Protein AF-A0A7H8S9J2-F1 (afdb_monomer_lite)

Secondary structure (DSSP, 8-state):
--HHHHHHHHHHHHHTT-TTEEEEEEEEEEEE-TTS-EEEEEEEEEEETT----TTSPPPTTPEEEEEETTT--EEEEEEGGG---S-GGGS--TT-HHHHHHHHHHHH-PPBTTTEEEEEEETTEEEEEE----------------------

Structure (mmCIF, N/CA/C/O backbone):
data_AF-A0A7H8S9J2-F1
#
_entry.id   AF-A0A7H8S9J2-F1
#
loop_
_atom_site.group_PDB
_atom_site.id
_atom_site.type_symbol
_atom_site.label_atom_id
_atom_site.label_alt_id
_atom_site.label_comp_id
_atom_site.label_asym_id
_atom_site.label_entity_id
_atom_site.label_seq_id
_atom_site.pdbx_PDB_ins_code
_atom_site.Cartn_x
_atom_site.Cartn_y
_atom_site.Cartn_z
_atom_site.occupancy
_atom_site.B_iso_or_equiv
_atom_site.auth_seq_id
_atom_site.auth_comp_id
_atom_site.auth_asym_id
_atom_site.auth_atom_id
_atom_site.pdbx_PDB_model_num
ATOM 1 N N . MET A 1 1 ? 1.644 -1.295 21.476 1.00 65.88 1 MET A N 1
ATOM 2 C CA . MET A 1 1 ? 2.155 -1.742 20.160 1.00 65.88 1 MET A CA 1
ATOM 3 C C . MET A 1 1 ? 3.666 -1.547 20.153 1.00 65.88 1 MET A C 1
ATOM 5 O O . MET A 1 1 ? 4.104 -0.574 20.749 1.00 65.88 1 MET A O 1
ATOM 9 N N . ASN A 1 2 ? 4.445 -2.465 19.574 1.00 89.00 2 ASN A N 1
ATOM 10 C CA . ASN A 1 2 ? 5.913 -2.360 19.518 1.00 89.00 2 ASN A CA 1
ATOM 11 C C . ASN A 1 2 ? 6.336 -1.087 18.747 1.00 89.00 2 ASN A C 1
ATOM 13 O O . ASN A 1 2 ? 5.685 -0.738 17.763 1.00 89.00 2 ASN A O 1
ATOM 17 N N . GLU A 1 3 ? 7.401 -0.408 19.181 1.00 91.38 3 GLU A N 1
ATOM 18 C CA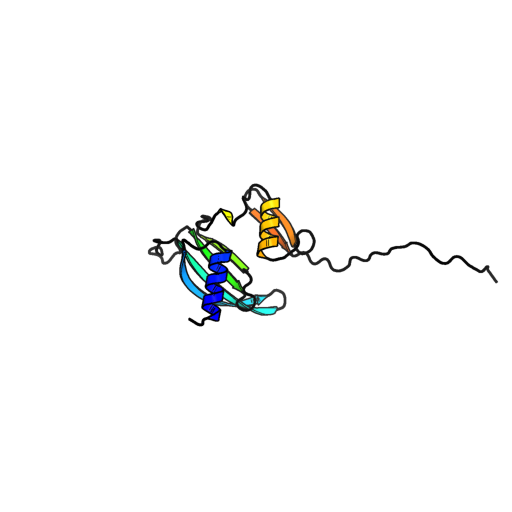 . GLU A 1 3 ? 7.951 0.803 18.548 1.00 91.38 3 GLU A CA 1
ATOM 19 C C . GLU A 1 3 ? 8.276 0.603 17.064 1.00 91.38 3 GLU A C 1
ATOM 21 O O . GLU A 1 3 ? 7.999 1.480 16.251 1.00 91.38 3 GLU A O 1
ATOM 26 N N . GLN A 1 4 ? 8.790 -0.571 16.686 1.00 89.25 4 GLN A N 1
ATOM 27 C CA . GLN A 1 4 ? 9.084 -0.891 15.284 1.00 89.25 4 GLN A CA 1
ATOM 28 C C . GLN A 1 4 ? 7.814 -0.930 14.428 1.00 89.25 4 GLN A C 1
ATOM 30 O O . GLN A 1 4 ? 7.786 -0.386 13.326 1.00 89.25 4 GLN A O 1
ATOM 35 N N . LEU A 1 5 ? 6.745 -1.526 14.961 1.00 90.62 5 LEU A N 1
ATOM 36 C CA . LEU A 1 5 ? 5.450 -1.593 14.290 1.00 90.62 5 LEU A CA 1
ATOM 37 C C . LEU A 1 5 ? 4.790 -0.208 14.229 1.00 90.62 5 LEU A C 1
ATOM 39 O O . LEU A 1 5 ? 4.237 0.152 13.198 1.00 90.62 5 LEU A O 1
ATOM 43 N N . GLN A 1 6 ? 4.903 0.603 15.288 1.00 92.88 6 GLN A N 1
ATOM 44 C CA . GLN A 1 6 ? 4.453 2.003 15.261 1.00 92.88 6 GLN A CA 1
ATOM 45 C C . GLN A 1 6 ? 5.184 2.811 14.191 1.00 92.88 6 GLN A C 1
ATOM 47 O O . GLN A 1 6 ? 4.552 3.534 13.426 1.00 92.88 6 GLN A O 1
ATOM 52 N N . LYS A 1 7 ? 6.510 2.667 14.110 1.00 93.81 7 LYS A N 1
ATOM 53 C CA . LYS A 1 7 ? 7.309 3.344 13.092 1.00 93.81 7 LYS A CA 1
ATOM 54 C C . LYS A 1 7 ? 6.859 2.943 11.688 1.00 93.81 7 LYS A C 1
ATOM 56 O O . LYS A 1 7 ? 6.604 3.821 10.880 1.00 93.81 7 LYS A O 1
ATOM 61 N N . MET A 1 8 ? 6.697 1.647 11.430 1.00 93.81 8 MET A N 1
ATOM 62 C CA . MET A 1 8 ? 6.222 1.136 10.142 1.00 93.81 8 MET A CA 1
ATOM 63 C C . MET A 1 8 ? 4.840 1.689 9.768 1.00 93.81 8 MET A C 1
ATOM 65 O O . MET A 1 8 ? 4.641 2.126 8.639 1.00 93.81 8 MET A O 1
ATOM 69 N N . ILE A 1 9 ? 3.901 1.722 10.718 1.00 95.06 9 ILE A N 1
ATOM 70 C CA . ILE A 1 9 ? 2.563 2.290 10.507 1.00 95.06 9 ILE A CA 1
ATOM 71 C C . ILE A 1 9 ? 2.643 3.777 10.158 1.00 95.06 9 ILE A C 1
ATOM 73 O O . ILE A 1 9 ? 1.986 4.219 9.217 1.00 95.06 9 ILE A O 1
ATOM 77 N N . ASN A 1 10 ? 3.469 4.540 10.874 1.00 95.25 10 ASN A N 1
ATOM 78 C CA . ASN A 1 10 ? 3.670 5.957 10.587 1.00 95.25 10 ASN A CA 1
ATOM 79 C C . ASN A 1 10 ? 4.337 6.165 9.222 1.00 95.25 10 ASN A C 1
ATOM 81 O O . ASN A 1 10 ? 3.855 6.978 8.444 1.00 95.25 10 ASN A O 1
ATOM 85 N N . ASP A 1 11 ? 5.376 5.395 8.892 1.00 94.62 11 ASP A N 1
ATOM 86 C CA . ASP A 1 11 ? 6.060 5.478 7.598 1.00 94.62 11 ASP A CA 1
ATOM 87 C C . ASP A 1 11 ? 5.074 5.226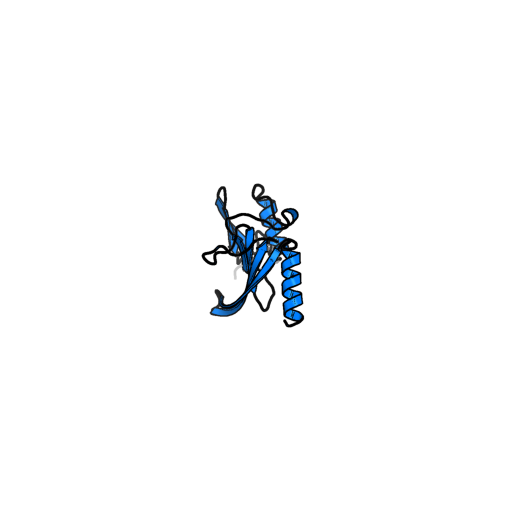 6.437 1.00 94.62 11 ASP A C 1
ATOM 89 O O . ASP A 1 11 ? 5.087 5.954 5.446 1.00 94.62 11 ASP A O 1
ATOM 93 N N . ILE A 1 12 ? 4.179 4.236 6.564 1.00 94.69 12 ILE A N 1
ATOM 94 C CA . ILE A 1 12 ? 3.135 3.954 5.565 1.00 94.69 12 ILE A CA 1
ATOM 95 C C . ILE A 1 12 ? 2.095 5.069 5.497 1.00 94.69 12 ILE A C 1
ATOM 97 O O . ILE A 1 12 ? 1.695 5.461 4.401 1.00 94.69 12 ILE A O 1
ATOM 101 N N . ARG A 1 13 ? 1.665 5.595 6.648 1.00 95.75 13 ARG A N 1
ATOM 102 C CA . ARG A 1 13 ? 0.706 6.701 6.706 1.00 95.75 13 ARG A CA 1
ATOM 103 C C . ARG A 1 13 ? 1.227 7.926 5.960 1.00 95.75 13 ARG A C 1
ATOM 105 O O . ARG A 1 13 ? 0.490 8.494 5.160 1.00 95.75 13 ARG A O 1
ATOM 112 N N . GLU A 1 14 ? 2.481 8.295 6.210 1.00 94.88 14 GLU A N 1
ATOM 113 C CA . GLU A 1 14 ? 3.155 9.412 5.544 1.00 94.88 14 GLU A CA 1
ATOM 114 C C . GLU A 1 14 ? 3.332 9.125 4.048 1.00 94.88 14 GLU A C 1
ATOM 116 O O . GLU A 1 14 ? 2.923 9.927 3.214 1.00 94.88 14 GLU A O 1
ATOM 121 N N . LYS A 1 15 ? 3.853 7.940 3.692 1.00 93.56 15 LYS A N 1
ATOM 122 C CA . LYS A 1 15 ? 4.090 7.539 2.294 1.00 93.56 15 LYS A CA 1
ATOM 123 C C . LYS A 1 15 ? 2.821 7.577 1.436 1.00 93.56 15 LYS A C 1
ATOM 125 O O . LYS A 1 15 ? 2.903 7.865 0.248 1.00 93.56 15 LYS A O 1
ATOM 130 N N . LEU A 1 16 ? 1.667 7.259 2.020 1.00 94.38 16 LEU A N 1
ATOM 131 C CA . LEU A 1 16 ? 0.386 7.178 1.312 1.00 94.38 16 LEU A CA 1
ATOM 132 C C . LEU A 1 16 ? -0.510 8.413 1.500 1.00 94.38 16 LEU A C 1
ATOM 134 O O . LEU A 1 16 ? -1.629 8.426 0.979 1.00 94.38 16 LEU A O 1
ATOM 138 N N . GLY A 1 17 ? -0.058 9.432 2.239 1.00 95.31 17 GLY A N 1
ATOM 139 C CA . GLY A 1 17 ? -0.825 10.658 2.485 1.00 95.31 17 GLY A CA 1
ATOM 140 C C . GLY A 1 17 ? -2.094 10.446 3.312 1.00 95.31 17 GLY A C 1
ATOM 141 O O . GLY A 1 17 ? -3.096 11.129 3.100 1.00 95.31 17 GLY A O 1
ATOM 142 N N . LEU A 1 18 ? -2.081 9.497 4.250 1.00 95.81 18 LEU A N 1
ATOM 143 C CA . LEU A 1 18 ? -3.236 9.096 5.068 1.00 95.81 18 LEU A CA 1
ATOM 144 C C . LEU A 1 18 ? -3.373 9.943 6.349 1.00 95.81 18 LEU A C 1
ATOM 146 O O . LEU A 1 18 ? -3.738 9.460 7.424 1.00 95.81 18 LEU A O 1
ATOM 150 N N . HIS A 1 19 ? -3.042 11.235 6.281 1.00 94.06 19 HIS A N 1
ATOM 151 C CA . HIS A 1 19 ? -3.096 12.125 7.448 1.00 94.06 19 HIS A CA 1
ATOM 152 C C . HIS A 1 19 ? -4.529 12.371 7.931 1.00 94.06 19 HIS A C 1
ATOM 154 O O . HIS A 1 19 ? -4.749 12.529 9.131 1.00 94.06 19 HIS A O 1
ATOM 160 N N . GLN A 1 20 ? -5.494 12.355 7.008 1.00 94.44 20 GLN A N 1
ATOM 161 C CA . GLN A 1 20 ? -6.924 12.514 7.287 1.00 94.44 20 GLN A CA 1
ATOM 162 C C . GLN A 1 20 ? -7.644 11.174 7.493 1.00 94.44 20 GLN A C 1
ATOM 164 O O . GLN A 1 20 ? -8.862 11.090 7.323 1.00 94.44 20 GLN A O 1
ATOM 169 N N . HIS A 1 21 ? -6.892 10.138 7.870 1.00 95.50 21 HIS A N 1
ATOM 170 C CA . HIS A 1 21 ? -7.421 8.822 8.180 1.00 95.50 21 HIS A CA 1
ATOM 171 C C . HIS A 1 21 ? -6.950 8.329 9.543 1.00 95.50 21 HIS A C 1
ATOM 173 O O . HIS A 1 21 ? -5.843 8.627 10.001 1.00 95.50 21 HIS A O 1
ATOM 179 N N . GLU A 1 22 ? -7.778 7.481 10.141 1.00 94.94 22 GLU A N 1
ATOM 180 C CA . GLU A 1 22 ? -7.482 6.732 11.353 1.00 94.94 22 GLU A CA 1
ATOM 181 C C . GLU A 1 22 ? -7.433 5.238 11.037 1.00 94.94 22 GLU A C 1
ATOM 183 O O . GLU A 1 22 ? -8.353 4.687 10.428 1.00 94.94 22 GLU A O 1
ATOM 188 N N . MET A 1 23 ? -6.378 4.551 11.481 1.00 94.69 23 MET A N 1
ATOM 189 C CA . MET A 1 23 ? -6.323 3.093 11.395 1.00 94.69 23 MET A CA 1
ATOM 190 C C . MET A 1 23 ? -7.328 2.495 12.384 1.00 94.69 23 MET A C 1
ATOM 192 O O . MET A 1 23 ? -7.148 2.605 13.598 1.00 94.69 23 MET A O 1
ATOM 196 N N . LYS A 1 24 ? -8.384 1.857 11.873 1.00 94.38 24 LYS A N 1
ATOM 197 C CA . LYS A 1 24 ? -9.440 1.256 12.705 1.00 94.38 24 LYS A CA 1
ATOM 198 C C . LYS A 1 24 ? -9.242 -0.238 12.902 1.00 94.38 24 LYS A C 1
ATOM 200 O O . LYS A 1 24 ? -9.547 -0.757 13.975 1.00 94.38 24 LYS A O 1
ATOM 205 N N . ARG A 1 25 ? -8.748 -0.932 11.876 1.00 93.12 25 ARG A N 1
ATOM 206 C CA . ARG A 1 25 ? -8.549 -2.383 11.895 1.00 93.12 25 ARG A CA 1
ATOM 207 C C . ARG A 1 25 ? -7.204 -2.740 11.293 1.00 93.12 25 ARG A C 1
ATOM 209 O O . ARG A 1 25 ? -6.696 -2.037 10.422 1.00 93.12 25 ARG A O 1
ATOM 216 N N . TYR A 1 26 ? -6.640 -3.833 11.779 1.00 95.00 26 TYR A N 1
ATOM 217 C CA . TYR A 1 26 ? -5.448 -4.429 11.212 1.00 95.00 26 TYR A CA 1
ATOM 218 C C . TYR A 1 26 ? -5.479 -5.938 11.420 1.00 95.00 26 TYR A C 1
ATOM 220 O O . TYR A 1 26 ? -6.075 -6.415 12.387 1.00 95.00 26 TYR A O 1
ATOM 228 N N . ASP A 1 27 ? -4.827 -6.671 10.528 1.00 95.44 27 ASP A N 1
ATOM 229 C CA . ASP A 1 27 ? -4.704 -8.121 10.624 1.00 95.44 27 ASP A CA 1
ATOM 230 C C . ASP A 1 27 ? -3.362 -8.598 10.058 1.00 95.44 27 ASP A C 1
ATOM 232 O O . ASP A 1 27 ? -2.721 -7.911 9.258 1.00 95.44 27 ASP A O 1
ATOM 236 N N . PHE A 1 28 ? -2.938 -9.784 10.484 1.00 95.88 28 PHE A N 1
ATOM 237 C CA . PHE A 1 28 ? -1.749 -10.458 9.984 1.00 95.88 28 PHE A CA 1
ATOM 238 C C . PHE A 1 28 ? -2.139 -11.787 9.362 1.00 95.88 28 PHE A C 1
ATOM 240 O O . PHE A 1 28 ? -2.702 -12.660 10.021 1.00 95.88 28 PHE A O 1
ATOM 247 N N . TYR A 1 29 ? -1.749 -11.989 8.112 1.00 95.88 29 TYR A N 1
ATOM 248 C CA . TYR A 1 29 ? -1.927 -13.271 7.449 1.00 95.88 29 TYR A CA 1
ATOM 249 C C . TYR A 1 29 ? -0.665 -13.674 6.701 1.00 95.88 29 TYR A C 1
ATOM 251 O O . TYR A 1 29 ? 0.285 -12.907 6.561 1.00 95.88 29 TYR A O 1
ATOM 259 N N . ARG A 1 30 ? -0.626 -14.932 6.271 1.00 94.69 30 ARG A N 1
ATOM 260 C CA . ARG A 1 30 ? 0.471 -15.465 5.466 1.00 94.69 30 ARG A CA 1
ATOM 261 C C . ARG A 1 30 ? -0.047 -15.875 4.104 1.00 94.69 30 ARG A C 1
ATOM 263 O O . ARG A 1 30 ? -1.139 -16.431 4.001 1.00 94.69 30 ARG A O 1
ATOM 270 N N . GLU A 1 31 ? 0.783 -15.692 3.099 1.00 92.75 31 GLU A N 1
ATOM 271 C CA . GLU A 1 31 ? 0.544 -16.185 1.751 1.00 92.75 31 GLU A CA 1
ATOM 272 C C . GLU A 1 31 ? 1.817 -16.814 1.189 1.00 92.75 31 GLU A C 1
ATOM 274 O O . GLU A 1 31 ? 2.910 -16.633 1.730 1.00 92.75 31 GLU A O 1
ATOM 279 N N . LYS A 1 32 ? 1.666 -17.604 0.127 1.00 90.19 32 LYS A N 1
ATOM 280 C CA . LYS A 1 32 ? 2.804 -18.107 -0.634 1.00 90.19 32 LYS A CA 1
ATOM 281 C C . LYS A 1 32 ? 3.027 -17.218 -1.846 1.00 90.19 32 LYS A C 1
ATOM 283 O O . LYS A 1 32 ? 2.081 -16.954 -2.585 1.00 90.19 32 LYS A O 1
ATOM 288 N N . ASN A 1 33 ? 4.262 -16.777 -2.049 1.00 82.44 33 ASN A N 1
ATOM 289 C CA . ASN A 1 33 ? 4.628 -16.029 -3.245 1.00 82.44 33 ASN A CA 1
ATOM 290 C C . ASN A 1 33 ? 4.763 -16.969 -4.466 1.00 82.44 33 ASN A C 1
ATOM 292 O O . ASN A 1 33 ? 4.630 -18.190 -4.363 1.00 82.44 33 ASN A O 1
ATOM 296 N N . HIS A 1 34 ? 5.067 -16.407 -5.640 1.00 79.31 34 HIS A N 1
ATOM 297 C CA . HIS A 1 34 ? 5.264 -17.184 -6.874 1.00 79.31 34 HIS A CA 1
ATOM 298 C C . HIS A 1 34 ? 6.469 -18.147 -6.836 1.00 79.31 34 HIS A C 1
ATOM 300 O O . HIS A 1 34 ? 6.587 -18.998 -7.714 1.00 79.31 34 HIS A O 1
ATOM 306 N N . LEU A 1 35 ? 7.343 -18.026 -5.832 1.00 83.69 35 LEU A N 1
ATOM 307 C CA . LEU A 1 35 ? 8.494 -18.897 -5.578 1.00 83.69 35 LEU A CA 1
ATOM 308 C C . LEU A 1 35 ? 8.205 -19.955 -4.493 1.00 83.69 35 LEU A C 1
ATOM 310 O O . LEU A 1 35 ? 9.121 -20.645 -4.056 1.00 83.69 35 LEU A O 1
ATOM 314 N N . ASP A 1 36 ? 6.944 -20.097 -4.064 1.00 87.62 36 ASP A N 1
ATOM 315 C CA . ASP A 1 36 ? 6.493 -20.996 -2.988 1.00 87.62 36 ASP A CA 1
ATOM 316 C C . ASP A 1 36 ? 7.044 -20.648 -1.585 1.00 87.62 36 ASP A C 1
ATOM 318 O O . ASP A 1 36 ? 6.893 -21.416 -0.627 1.00 87.62 36 ASP A O 1
ATOM 322 N N . GLU A 1 37 ? 7.629 -19.459 -1.427 1.00 89.38 37 GLU A N 1
ATOM 323 C CA . GLU A 1 37 ? 8.118 -18.942 -0.150 1.00 89.38 37 GLU A CA 1
ATOM 324 C C . GLU A 1 37 ? 6.973 -18.310 0.648 1.00 89.38 37 GLU A C 1
ATOM 326 O O . GLU A 1 37 ? 6.042 -17.723 0.093 1.00 89.38 37 GLU A O 1
ATOM 331 N N . THR A 1 38 ? 7.039 -18.418 1.976 1.00 92.94 38 THR A N 1
ATOM 332 C CA . THR A 1 38 ? 6.032 -17.816 2.861 1.00 92.94 38 THR A CA 1
ATOM 333 C C . THR A 1 38 ? 6.310 -16.330 3.044 1.00 92.94 38 THR A C 1
ATOM 335 O O . THR A 1 38 ? 7.376 -15.952 3.525 1.00 92.94 38 THR A O 1
ATOM 338 N N . THR A 1 39 ? 5.329 -15.495 2.721 1.00 93.00 39 THR A N 1
ATOM 339 C CA . THR A 1 39 ? 5.337 -14.056 2.989 1.00 93.00 39 THR A CA 1
ATOM 340 C C . THR A 1 39 ? 4.320 -13.739 4.081 1.00 93.00 39 THR A C 1
ATOM 342 O O . THR A 1 39 ? 3.204 -14.259 4.070 1.00 93.00 39 THR A O 1
ATOM 345 N N . TYR A 1 40 ? 4.712 -12.897 5.036 1.00 95.19 40 TYR A N 1
ATOM 346 C CA . TYR A 1 40 ? 3.826 -12.390 6.079 1.00 95.19 40 TYR A CA 1
ATOM 347 C C . TYR A 1 40 ? 3.303 -11.023 5.664 1.00 95.19 40 TYR A C 1
ATOM 349 O O . TYR A 1 40 ? 4.087 -10.122 5.364 1.00 95.19 40 TYR A O 1
ATOM 357 N N . ILE A 1 41 ? 1.986 -10.882 5.655 1.00 96.44 41 ILE A N 1
ATOM 358 C CA . ILE A 1 41 ? 1.296 -9.678 5.225 1.00 96.44 41 ILE A CA 1
ATOM 359 C C . ILE A 1 41 ? 0.680 -9.002 6.436 1.00 96.44 41 ILE A C 1
ATOM 361 O O . ILE A 1 41 ? -0.000 -9.642 7.240 1.00 96.44 41 ILE A O 1
ATOM 365 N N . PHE A 1 42 ? 0.930 -7.703 6.546 1.00 96.50 42 PHE A N 1
ATOM 366 C CA . PHE A 1 42 ? 0.264 -6.832 7.494 1.00 96.50 42 PHE A CA 1
ATOM 367 C C . PHE A 1 42 ? -0.768 -5.990 6.744 1.00 96.50 42 PHE A C 1
ATOM 369 O O . PHE A 1 42 ? -0.408 -5.124 5.945 1.00 96.50 42 PHE A O 1
ATOM 376 N N . SER A 1 43 ? -2.041 -6.292 6.985 1.00 97.25 43 SER A N 1
ATOM 377 C CA . SER A 1 43 ? -3.192 -5.606 6.399 1.00 97.25 43 SER A CA 1
ATOM 378 C C . SER A 1 43 ? -3.690 -4.537 7.355 1.00 97.25 43 SER A C 1
ATOM 380 O O . SER A 1 43 ? -3.868 -4.800 8.545 1.00 97.25 43 SER A O 1
ATOM 382 N N . MET A 1 44 ? -3.945 -3.340 6.840 1.00 96.81 44 MET A N 1
ATOM 383 C CA . MET A 1 44 ? -4.437 -2.198 7.602 1.00 96.81 44 MET A CA 1
ATOM 384 C C . MET A 1 44 ? -5.635 -1.564 6.901 1.00 96.81 44 MET A C 1
ATOM 386 O O . MET A 1 44 ? -5.601 -1.308 5.698 1.00 96.81 44 MET A O 1
ATOM 390 N N . GLU A 1 45 ? -6.666 -1.237 7.675 1.00 96.94 45 GLU A N 1
ATOM 391 C CA . GLU A 1 45 ? -7.827 -0.484 7.208 1.00 96.94 45 GLU A CA 1
ATOM 392 C C . GLU A 1 45 ? -7.839 0.912 7.838 1.00 96.94 45 GLU A C 1
ATOM 394 O O . GLU A 1 45 ? -7.993 1.077 9.055 1.00 96.94 45 GLU A O 1
ATOM 399 N N . TRP A 1 46 ? -7.703 1.922 6.984 1.00 97.25 46 TRP A N 1
ATOM 400 C CA . TRP A 1 46 ? -7.623 3.332 7.344 1.00 97.25 46 TRP A CA 1
ATOM 401 C C . TRP A 1 46 ? -8.907 4.041 6.949 1.00 97.25 46 TRP A C 1
ATOM 403 O O . TRP A 1 46 ? -9.197 4.195 5.764 1.00 97.25 46 TRP A O 1
ATOM 413 N N . PHE A 1 47 ? -9.695 4.457 7.931 1.00 96.19 47 PHE A N 1
ATOM 414 C CA . PHE A 1 47 ? -10.992 5.084 7.705 1.00 96.19 47 PHE A CA 1
ATOM 415 C C . PHE A 1 47 ? -10.809 6.599 7.639 1.00 96.19 47 PHE A C 1
ATOM 417 O O . PHE A 1 47 ? -10.042 7.128 8.445 1.00 96.19 47 PHE A O 1
ATOM 424 N N . PRO A 1 48 ? -11.502 7.316 6.738 1.00 95.06 48 PRO A N 1
ATOM 425 C CA . PRO A 1 48 ? -11.525 8.773 6.769 1.00 95.06 48 PRO A CA 1
ATOM 426 C C . PRO A 1 48 ? -11.943 9.306 8.146 1.00 95.06 48 PRO A C 1
ATOM 428 O O . PRO A 1 48 ? -12.822 8.739 8.803 1.00 95.06 48 PRO A O 1
ATOM 431 N N . ASN A 1 49 ? -11.347 10.409 8.586 1.00 93.75 49 ASN A N 1
ATOM 432 C CA . ASN A 1 49 ? -11.675 11.018 9.873 1.00 93.75 49 ASN A CA 1
ATOM 433 C C . ASN A 1 49 ? -13.182 11.307 9.987 1.00 93.75 49 ASN A C 1
ATOM 435 O O . ASN A 1 49 ? -13.788 11.888 9.087 1.00 93.75 49 ASN A O 1
ATOM 439 N N . GLY A 1 50 ? -13.787 10.906 11.107 1.00 89.75 50 GLY A N 1
ATOM 440 C CA . GLY A 1 50 ? -15.220 11.095 11.361 1.00 89.75 50 GLY A CA 1
ATOM 441 C C . GLY A 1 50 ? -16.149 10.130 10.616 1.00 89.75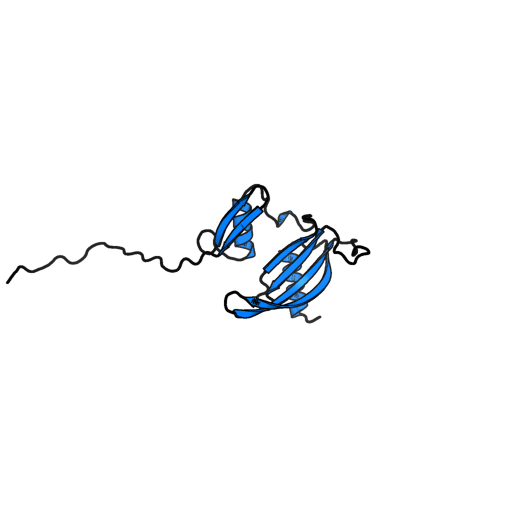 50 GLY A C 1
ATOM 442 O O . GLY A 1 50 ? -17.364 10.295 10.693 1.00 89.75 50 GLY A O 1
ATOM 443 N N . SER A 1 51 ? -15.607 9.133 9.911 1.00 90.69 51 SER A N 1
ATOM 444 C CA . SER A 1 51 ? -16.396 8.040 9.343 1.00 90.69 51 SER A CA 1
ATOM 445 C C . SER A 1 51 ? -16.363 6.803 10.239 1.00 90.69 51 SER A C 1
ATOM 447 O O . SER A 1 51 ? -15.363 6.502 10.893 1.00 90.69 51 SER A O 1
ATOM 449 N N . GLU A 1 52 ? -17.478 6.083 10.255 1.00 89.69 52 GLU A N 1
ATOM 450 C CA . GLU A 1 52 ? -17.660 4.848 11.012 1.00 89.69 52 GLU A CA 1
ATOM 451 C C . GLU A 1 52 ? -17.974 3.697 10.055 1.00 89.69 52 GLU A C 1
ATOM 453 O O . GLU A 1 52 ? -18.327 3.906 8.889 1.00 89.69 52 GLU A O 1
ATOM 458 N N . ALA A 1 53 ? -17.826 2.466 10.546 1.00 87.69 53 ALA A N 1
ATOM 459 C CA . ALA A 1 53 ? -18.282 1.301 9.800 1.00 87.69 53 ALA A CA 1
ATOM 460 C C . ALA A 1 53 ? -19.791 1.404 9.541 1.00 87.69 53 ALA A C 1
ATOM 462 O O . ALA A 1 53 ? -20.542 1.928 10.364 1.00 87.69 53 ALA A O 1
ATOM 463 N N . SER A 1 54 ? -20.228 0.894 8.393 1.00 85.38 54 SER A N 1
ATOM 464 C CA . SER A 1 54 ? -21.658 0.765 8.102 1.00 85.38 54 SER A CA 1
ATOM 465 C C . SER A 1 54 ? -22.308 -0.232 9.073 1.00 85.38 54 SER A C 1
ATOM 467 O O . SER A 1 54 ? -21.615 -1.073 9.648 1.00 85.38 54 SER A O 1
ATOM 469 N N . ASP A 1 55 ? -23.632 -0.173 9.239 1.00 84.44 55 ASP A N 1
ATOM 470 C CA . ASP A 1 55 ? -24.374 -1.056 10.161 1.00 84.44 55 ASP A CA 1
ATOM 471 C C . ASP A 1 55 ? -24.165 -2.557 9.872 1.00 84.44 55 ASP A C 1
ATOM 473 O O . ASP A 1 55 ? -24.260 -3.393 10.769 1.00 84.44 55 ASP A O 1
ATOM 477 N N . ASP A 1 56 ? -23.850 -2.907 8.621 1.00 88.69 56 ASP A N 1
ATOM 478 C CA . ASP A 1 56 ? -23.522 -4.265 8.167 1.00 88.69 56 ASP A CA 1
ATOM 479 C C . ASP A 1 56 ? -22.050 -4.664 8.413 1.00 88.69 56 ASP A C 1
ATOM 481 O O . ASP A 1 56 ? -21.626 -5.757 8.038 1.00 88.69 56 ASP A O 1
ATOM 485 N N . GLY A 1 57 ? -21.261 -3.784 9.033 1.00 87.88 57 GLY A N 1
ATOM 486 C CA . GLY A 1 57 ? -19.833 -3.952 9.288 1.00 87.88 57 GLY A CA 1
ATOM 487 C C . GLY A 1 57 ? -18.921 -3.547 8.127 1.00 87.88 57 GLY A C 1
ATOM 488 O O . GLY A 1 57 ? -17.695 -3.574 8.299 1.00 87.88 57 GLY A O 1
ATOM 489 N N . SER A 1 58 ? -19.484 -3.147 6.980 1.00 89.56 58 SER A N 1
ATOM 490 C CA . SER A 1 58 ? -18.732 -2.756 5.788 1.00 89.56 58 SER A CA 1
ATOM 491 C C . SER A 1 58 ? -17.898 -1.495 6.009 1.00 89.56 58 SER A C 1
ATOM 493 O O . SER A 1 58 ? -18.284 -0.568 6.729 1.00 89.56 58 SER A O 1
ATOM 495 N N . ASN A 1 59 ? -16.760 -1.442 5.319 1.00 92.19 59 ASN A N 1
ATOM 496 C CA . ASN A 1 59 ? -15.884 -0.276 5.328 1.00 92.19 59 ASN A CA 1
ATOM 497 C C . ASN A 1 59 ? -16.573 0.906 4.620 1.00 92.19 59 ASN A C 1
ATOM 499 O O . ASN A 1 59 ? -17.151 0.712 3.542 1.00 92.19 59 ASN A O 1
ATOM 503 N N . PRO A 1 60 ? -16.519 2.124 5.190 1.00 93.62 60 PRO A N 1
ATOM 504 C CA . PRO A 1 60 ? -17.082 3.304 4.551 1.00 93.62 60 PRO A CA 1
ATOM 505 C C . PRO A 1 60 ? -16.352 3.640 3.240 1.00 93.62 60 PRO A C 1
ATOM 507 O O . PRO A 1 60 ? -15.234 3.193 2.969 1.00 93.62 60 PRO A O 1
ATOM 510 N N . ALA A 1 61 ? -16.998 4.442 2.392 1.00 93.69 61 ALA A N 1
ATOM 511 C CA . ALA A 1 61 ? -16.353 4.970 1.192 1.00 93.69 61 ALA A CA 1
ATOM 512 C C . ALA A 1 61 ? -15.147 5.840 1.578 1.00 93.69 61 ALA A C 1
ATOM 514 O O . ALA A 1 61 ? -15.215 6.599 2.543 1.00 93.69 61 ALA A O 1
ATOM 515 N N . GLY A 1 62 ? -14.053 5.732 0.826 1.00 92.06 62 GLY A N 1
ATOM 516 C CA . GLY A 1 62 ? -12.816 6.450 1.144 1.00 92.06 62 GLY A CA 1
ATOM 517 C C . GLY A 1 62 ? -11.864 5.716 2.088 1.00 92.06 62 GLY A C 1
ATOM 518 O O . GLY A 1 62 ? -10.735 6.177 2.270 1.00 92.06 62 GLY A O 1
ATOM 519 N N . THR A 1 63 ? -12.267 4.567 2.651 1.00 95.88 63 THR A N 1
ATOM 520 C CA . THR A 1 63 ? -11.351 3.708 3.413 1.00 95.88 63 THR A CA 1
ATOM 521 C C . THR A 1 63 ? -10.214 3.228 2.523 1.00 95.88 63 THR A C 1
ATOM 523 O O . THR A 1 63 ? -10.462 2.635 1.471 1.00 95.88 63 THR A O 1
ATOM 526 N N . ALA A 1 64 ? -8.977 3.449 2.965 1.00 96.69 64 ALA A N 1
ATOM 527 C CA . ALA A 1 64 ? -7.794 2.873 2.347 1.00 96.69 64 ALA A CA 1
ATOM 528 C C . ALA A 1 64 ? -7.487 1.523 3.005 1.00 96.69 64 ALA A C 1
ATOM 530 O O . ALA A 1 64 ? -7.234 1.449 4.208 1.00 96.69 64 ALA A O 1
ATOM 531 N N . VAL A 1 65 ? -7.521 0.456 2.214 1.00 96.69 65 VAL A N 1
ATOM 532 C CA . VAL A 1 65 ? -7.060 -0.876 2.615 1.00 96.69 65 VAL A CA 1
ATOM 533 C C . VAL A 1 65 ? -5.656 -1.058 2.061 1.00 96.69 65 VAL A C 1
ATOM 535 O O . VAL A 1 65 ? -5.456 -0.973 0.845 1.00 96.69 65 VAL A O 1
ATOM 538 N N . VAL A 1 66 ? -4.696 -1.262 2.958 1.00 96.94 66 VAL A N 1
ATOM 539 C CA . VAL A 1 66 ? -3.270 -1.323 2.640 1.00 96.94 66 VAL A CA 1
ATOM 540 C C . VAL A 1 66 ? -2.702 -2.641 3.130 1.00 96.94 66 VAL A C 1
ATOM 542 O O . VAL A 1 66 ? -2.677 -2.881 4.335 1.00 96.94 66 VAL A O 1
ATOM 545 N N . ASP A 1 67 ? -2.182 -3.439 2.203 1.00 96.94 67 ASP A N 1
ATOM 546 C CA . ASP A 1 67 ? -1.427 -4.644 2.531 1.00 96.94 67 ASP A CA 1
ATOM 547 C C . ASP A 1 67 ? 0.051 -4.361 2.300 1.00 96.94 67 ASP A C 1
ATOM 549 O O . ASP A 1 67 ? 0.447 -3.904 1.219 1.00 96.94 67 ASP A O 1
ATOM 553 N N . ILE A 1 68 ? 0.875 -4.648 3.303 1.00 95.00 68 ILE A N 1
ATOM 554 C CA . ILE A 1 68 ? 2.328 -4.559 3.185 1.00 95.00 68 ILE A CA 1
ATOM 555 C C . ILE A 1 68 ? 2.990 -5.891 3.498 1.00 95.00 68 ILE A C 1
ATOM 557 O O . ILE A 1 68 ? 2.529 -6.660 4.341 1.00 95.00 68 ILE A O 1
ATOM 561 N N . ASP A 1 69 ? 4.119 -6.133 2.844 1.00 93.44 69 ASP A N 1
ATOM 562 C CA . ASP A 1 69 ? 5.061 -7.149 3.286 1.00 93.44 69 ASP A CA 1
ATOM 563 C C . ASP A 1 69 ? 5.610 -6.746 4.658 1.00 93.44 69 ASP A C 1
ATOM 565 O O . ASP A 1 69 ? 6.239 -5.696 4.804 1.00 93.44 69 ASP A O 1
ATOM 569 N N . PHE A 1 70 ? 5.355 -7.561 5.679 1.00 92.88 70 PHE A N 1
ATOM 570 C CA . PHE A 1 70 ? 5.724 -7.232 7.052 1.00 92.88 70 PHE A CA 1
ATOM 571 C C . PHE A 1 70 ? 7.245 -7.158 7.258 1.00 92.88 70 PHE A C 1
ATOM 573 O O . PHE A 1 70 ? 7.711 -6.455 8.152 1.00 92.88 70 PHE A O 1
ATOM 580 N N . HIS A 1 71 ? 8.036 -7.869 6.451 1.00 90.38 71 HIS A N 1
ATOM 581 C CA . HIS A 1 71 ? 9.488 -7.879 6.594 1.00 90.38 71 HIS A CA 1
ATOM 582 C C . HIS A 1 71 ? 10.145 -6.718 5.854 1.00 90.38 71 HIS A C 1
ATOM 584 O O . HIS A 1 71 ? 11.031 -6.070 6.412 1.00 90.38 71 HIS A O 1
ATOM 590 N N . SER A 1 72 ? 9.734 -6.455 4.611 1.00 90.44 72 SER A N 1
ATOM 591 C CA . SER A 1 72 ? 10.346 -5.396 3.799 1.00 90.44 72 SER A CA 1
ATOM 592 C C . SER A 1 72 ? 9.675 -4.029 3.954 1.00 90.44 72 SER A C 1
ATOM 594 O O . SER A 1 72 ? 10.268 -3.018 3.583 1.00 90.44 72 SER A O 1
ATOM 596 N N . GLY A 1 73 ? 8.439 -3.979 4.459 1.00 90.75 73 GLY A N 1
ATOM 597 C CA . GLY A 1 73 ? 7.608 -2.773 4.469 1.00 90.75 73 GLY A CA 1
ATOM 598 C C . GLY A 1 73 ? 7.096 -2.367 3.081 1.00 90.75 73 GLY A C 1
ATOM 599 O O . GLY A 1 73 ? 6.562 -1.271 2.912 1.00 90.75 73 GLY A O 1
ATOM 600 N N . SER A 1 74 ? 7.278 -3.214 2.063 1.00 91.38 74 SER A N 1
ATOM 601 C CA . SER A 1 74 ? 6.857 -2.917 0.693 1.00 91.38 74 SER A CA 1
ATOM 602 C C . SER A 1 74 ? 5.339 -3.003 0.560 1.00 91.38 74 SER A C 1
ATOM 604 O O . SER A 1 74 ? 4.727 -3.976 0.999 1.00 91.38 74 SER A O 1
ATOM 606 N N . VAL A 1 75 ? 4.737 -2.010 -0.098 1.00 92.94 75 VAL A N 1
ATOM 607 C CA . VAL A 1 75 ? 3.299 -2.005 -0.394 1.00 92.94 75 VAL A CA 1
ATOM 608 C C . VAL A 1 75 ? 2.992 -3.098 -1.415 1.00 92.94 75 VAL A C 1
ATOM 610 O O . VAL A 1 75 ? 3.560 -3.115 -2.505 1.00 92.94 75 VAL A O 1
ATOM 613 N N . ARG A 1 76 ? 2.097 -4.014 -1.044 1.00 91.31 76 ARG A N 1
ATOM 614 C CA . ARG A 1 76 ? 1.596 -5.111 -1.885 1.00 91.31 76 ARG A CA 1
ATOM 615 C C . ARG A 1 76 ? 0.256 -4.756 -2.508 1.00 91.31 76 ARG A C 1
ATOM 617 O O . ARG A 1 76 ? -0.007 -5.105 -3.655 1.00 91.31 76 ARG A O 1
ATOM 624 N N . ARG A 1 77 ? -0.583 -4.055 -1.748 1.00 92.94 77 ARG A N 1
ATOM 625 C CA . ARG A 1 77 ? -1.927 -3.669 -2.165 1.00 92.94 77 ARG A CA 1
ATOM 626 C C . ARG A 1 77 ? -2.289 -2.320 -1.575 1.00 92.94 77 ARG A C 1
ATOM 628 O O . ARG A 1 77 ? -2.033 -2.067 -0.402 1.00 92.94 77 ARG A O 1
ATOM 635 N N . LEU A 1 78 ? -2.937 -1.496 -2.387 1.00 94.06 78 LEU A N 1
ATOM 636 C CA . LEU A 1 78 ? -3.585 -0.263 -1.965 1.00 94.06 78 LEU A CA 1
ATOM 637 C C . LEU A 1 78 ? -4.924 -0.158 -2.688 1.00 94.06 78 LEU A C 1
ATOM 639 O O . LEU A 1 78 ? -4.964 -0.124 -3.916 1.00 94.06 78 LEU A O 1
ATOM 643 N N . ILE A 1 79 ? -6.020 -0.129 -1.934 1.00 93.25 79 ILE A N 1
ATOM 644 C CA . ILE A 1 79 ? -7.367 0.039 -2.485 1.00 93.25 79 ILE A CA 1
ATOM 645 C C . ILE A 1 79 ? -8.104 1.108 -1.704 1.00 93.25 79 ILE A C 1
ATOM 647 O O . ILE A 1 79 ? -8.162 1.059 -0.479 1.00 93.25 79 ILE A O 1
ATOM 651 N N . PHE A 1 80 ? -8.759 2.005 -2.432 1.00 93.44 80 PHE A N 1
ATOM 652 C CA . PHE A 1 80 ? -9.741 2.918 -1.872 1.00 93.44 80 PHE A CA 1
ATOM 653 C C . PHE A 1 80 ? -11.154 2.372 -2.076 1.00 93.44 80 PHE A C 1
ATOM 655 O O . PHE A 1 80 ? -11.604 2.143 -3.205 1.00 93.44 80 PHE A O 1
ATOM 662 N N . VAL A 1 81 ? -11.868 2.146 -0.976 1.00 92.50 81 VAL A N 1
ATOM 663 C CA . VAL A 1 81 ? -13.223 1.589 -0.991 1.00 92.50 81 VAL A CA 1
ATOM 664 C C . VAL A 1 81 ? -14.159 2.506 -1.784 1.00 92.50 81 VAL A C 1
ATOM 666 O O . VAL A 1 81 ? -14.179 3.723 -1.596 1.00 92.50 81 VAL A O 1
ATOM 669 N N . ARG A 1 82 ? -14.936 1.897 -2.694 1.00 88.62 82 ARG A N 1
ATOM 670 C CA . ARG A 1 82 ? -15.815 2.568 -3.677 1.00 88.62 82 ARG A CA 1
ATOM 671 C C . ARG A 1 82 ? -15.090 3.460 -4.696 1.00 88.62 82 ARG A C 1
ATOM 673 O O . ARG A 1 82 ? -15.749 4.246 -5.367 1.00 88.62 82 ARG A O 1
ATOM 680 N N . GLY A 1 83 ? -13.771 3.318 -4.850 1.00 82.19 83 GLY A N 1
ATOM 681 C CA . GLY A 1 83 ? -12.987 4.095 -5.817 1.00 82.19 83 GLY A CA 1
ATOM 682 C C . GLY A 1 83 ? -12.834 5.571 -5.442 1.00 82.19 83 GLY A C 1
ATOM 683 O O . GLY A 1 83 ? -12.477 6.382 -6.291 1.00 82.19 83 GLY A O 1
ATOM 684 N N . VAL A 1 84 ? -13.121 5.930 -4.188 1.00 86.19 84 VAL A N 1
ATOM 685 C CA . VAL A 1 84 ? -13.001 7.301 -3.688 1.00 86.19 84 VAL A CA 1
ATOM 686 C C . VAL A 1 84 ? -11.646 7.447 -3.010 1.00 86.19 84 VAL A C 1
ATOM 688 O O . VAL A 1 84 ? -11.478 6.994 -1.885 1.00 86.19 84 VAL A O 1
ATOM 691 N N . ASN A 1 85 ? -10.673 8.069 -3.676 1.00 87.75 85 ASN A N 1
ATOM 692 C CA . ASN A 1 85 ? -9.421 8.428 -3.014 1.00 87.75 85 ASN A CA 1
ATOM 693 C C . ASN A 1 85 ? -9.659 9.641 -2.099 1.00 87.75 85 ASN A C 1
ATOM 695 O O . ASN A 1 85 ? -9.953 10.736 -2.575 1.00 87.75 85 ASN A O 1
ATOM 699 N N . SER A 1 86 ? -9.587 9.427 -0.785 1.00 86.62 86 SER A N 1
ATOM 700 C CA . SER A 1 86 ? -9.716 10.481 0.234 1.00 86.62 86 SER A CA 1
ATOM 701 C C . SER A 1 86 ? -8.375 10.872 0.863 1.00 86.62 86 SER A C 1
ATOM 703 O O . SER A 1 86 ? -8.367 11.627 1.833 1.00 86.62 86 SER A O 1
ATOM 705 N N . ALA A 1 87 ? -7.261 10.317 0.377 1.00 90.69 87 ALA A N 1
ATOM 706 C CA . ALA A 1 87 ? -5.914 10.652 0.828 1.00 90.69 87 ALA A CA 1
ATOM 707 C C . ALA A 1 87 ? -5.443 11.984 0.220 1.00 90.69 87 ALA A C 1
ATOM 709 O O . ALA A 1 87 ? -6.179 12.650 -0.514 1.00 90.69 87 ALA A O 1
ATOM 710 N N . ASP A 1 88 ? -4.210 12.385 0.527 1.00 90.06 88 ASP A N 1
ATOM 711 C CA . ASP A 1 88 ? -3.582 13.515 -0.155 1.00 90.06 88 ASP A CA 1
ATOM 712 C C . ASP A 1 88 ? -3.430 13.221 -1.656 1.00 90.06 88 ASP A C 1
ATOM 714 O O . ASP A 1 88 ? -2.529 12.502 -2.089 1.00 90.06 88 ASP A O 1
ATOM 718 N N . ASN A 1 89 ? -4.325 13.800 -2.458 1.00 81.62 89 ASN A N 1
ATOM 719 C CA . ASN A 1 89 ? -4.357 13.619 -3.906 1.00 81.62 89 ASN A CA 1
ATOM 720 C C . ASN A 1 89 ? -3.086 14.112 -4.613 1.00 81.62 89 ASN A C 1
ATOM 722 O O . ASN A 1 89 ? -2.863 13.715 -5.752 1.00 81.62 89 ASN A O 1
ATOM 726 N N . SER A 1 90 ? -2.257 14.953 -3.980 1.00 85.00 90 SER A N 1
ATOM 727 C CA . SER A 1 90 ? -0.995 15.408 -4.579 1.00 85.00 90 SER A CA 1
ATOM 728 C C . SER A 1 90 ? 0.051 14.295 -4.705 1.00 85.00 90 SER A C 1
ATOM 730 O O . SER A 1 90 ? 0.951 14.403 -5.534 1.00 85.00 90 SER A O 1
ATOM 732 N N . LEU A 1 91 ? -0.094 13.214 -3.932 1.00 87.44 91 LEU A N 1
ATOM 733 C CA . LEU A 1 91 ? 0.805 12.058 -3.953 1.00 87.44 91 LEU A CA 1
ATOM 734 C C . LEU A 1 91 ? 0.423 11.003 -4.993 1.00 87.44 91 LEU A C 1
ATOM 736 O O . LEU A 1 91 ? 1.120 9.999 -5.112 1.00 87.44 91 LEU A O 1
ATOM 740 N N . TYR A 1 92 ? -0.691 11.179 -5.705 1.00 88.38 92 TYR A N 1
ATOM 741 C CA . TYR A 1 92 ? -1.197 10.199 -6.659 1.00 88.38 92 TYR A CA 1
ATOM 742 C C . TYR A 1 92 ? -1.199 10.779 -8.074 1.00 88.38 92 TYR A C 1
ATOM 744 O O . TYR A 1 92 ? -1.524 11.951 -8.269 1.00 88.38 92 TYR A O 1
ATOM 752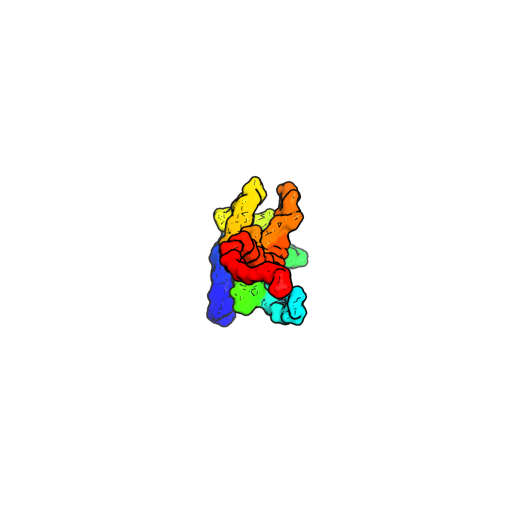 N N . PRO A 1 93 ? -0.871 9.966 -9.088 1.00 85.38 93 PRO A N 1
ATOM 753 C CA . PRO A 1 93 ? -0.790 10.436 -10.454 1.00 85.38 93 PRO A CA 1
ATOM 754 C C . PRO A 1 93 ? -2.192 10.679 -11.011 1.00 85.38 93 PRO A C 1
ATOM 756 O O . PRO A 1 93 ? -3.127 9.905 -10.784 1.00 85.38 93 PRO A O 1
ATOM 759 N N . THR A 1 94 ? -2.338 11.722 -11.825 1.00 74.81 94 THR A N 1
ATOM 760 C CA . THR A 1 94 ? -3.536 11.880 -12.651 1.00 74.81 94 THR A CA 1
ATOM 761 C C . THR A 1 94 ? -3.519 10.812 -13.742 1.00 74.81 94 THR A C 1
ATOM 763 O O . THR A 1 94 ? -2.699 10.872 -14.657 1.00 74.81 94 THR A O 1
ATOM 766 N N . SER A 1 95 ? -4.448 9.856 -13.678 1.00 69.31 95 SER A N 1
ATOM 767 C CA . SER A 1 95 ? -4.513 8.704 -14.594 1.00 69.31 95 SER A CA 1
ATOM 768 C C . SER A 1 95 ? -4.706 9.063 -16.073 1.00 69.31 95 SER A C 1
ATOM 770 O O . SER A 1 95 ? -4.534 8.207 -16.936 1.00 69.31 95 SER A O 1
ATOM 772 N N . SER A 1 96 ? -5.025 10.322 -16.395 1.00 70.88 96 SER A N 1
ATOM 773 C CA . SER A 1 96 ? -5.108 10.811 -17.775 1.00 70.88 96 SER A CA 1
ATOM 774 C C . SER A 1 96 ? -3.754 10.864 -18.493 1.00 70.88 96 SER A C 1
ATOM 776 O O . SER A 1 96 ? -3.733 10.985 -19.716 1.00 70.88 96 SER A O 1
ATOM 778 N N . VAL A 1 97 ? -2.637 10.816 -17.757 1.00 82.69 97 VAL A N 1
ATOM 779 C CA . VAL A 1 97 ? -1.273 10.827 -18.305 1.00 82.69 97 VAL A CA 1
ATOM 780 C C . VAL A 1 97 ? -0.552 9.572 -17.820 1.00 82.69 97 VAL A C 1
ATOM 782 O O . VAL A 1 97 ? -0.260 9.436 -16.634 1.00 82.69 97 VAL A O 1
ATOM 785 N N . LYS A 1 98 ? -0.288 8.632 -18.732 1.00 86.50 98 LYS A N 1
ATOM 786 C CA . LYS A 1 98 ? 0.276 7.310 -18.400 1.00 86.50 98 LYS A CA 1
ATOM 787 C C . LYS A 1 98 ? 1.686 7.424 -17.842 1.00 86.50 98 LYS A C 1
ATOM 789 O O . LYS A 1 98 ? 2.035 6.700 -16.917 1.00 86.50 98 LYS A O 1
ATOM 794 N N . GLU A 1 99 ? 2.461 8.359 -18.375 1.00 89.62 99 GLU A N 1
ATOM 795 C CA . GLU A 1 99 ? 3.819 8.666 -17.941 1.00 89.62 99 GLU A CA 1
ATOM 796 C C . GLU A 1 99 ? 3.853 9.018 -16.449 1.00 89.62 99 GLU A C 1
ATOM 798 O O . GLU A 1 99 ? 4.675 8.470 -15.725 1.00 89.62 99 GLU A O 1
ATOM 803 N N . ASN A 1 100 ? 2.882 9.795 -15.955 1.00 90.38 100 ASN A N 1
ATOM 804 C CA . ASN A 1 100 ? 2.787 10.127 -14.529 1.00 90.38 100 ASN A CA 1
ATOM 805 C C . ASN A 1 100 ? 2.540 8.879 -13.669 1.00 90.38 100 ASN A C 1
ATOM 807 O O . ASN A 1 100 ? 3.044 8.780 -12.555 1.00 90.38 100 ASN A O 1
ATOM 811 N N . VAL A 1 101 ? 1.745 7.923 -14.166 1.00 91.06 101 VAL A N 1
ATOM 812 C CA . VAL A 1 101 ? 1.490 6.663 -13.450 1.00 91.06 101 VAL A CA 1
ATOM 813 C C . VAL A 1 101 ? 2.749 5.803 -13.406 1.00 91.06 101 VAL A C 1
ATOM 815 O O . VAL A 1 101 ? 3.035 5.198 -12.377 1.00 91.06 101 VAL A O 1
ATOM 818 N N . ILE A 1 102 ? 3.509 5.766 -14.502 1.00 92.62 102 ILE A N 1
ATOM 819 C CA . ILE A 1 102 ? 4.788 5.057 -14.567 1.00 92.62 102 ILE A CA 1
ATOM 820 C C . ILE A 1 102 ? 5.773 5.660 -13.565 1.00 92.62 102 ILE A C 1
ATOM 822 O O . ILE A 1 102 ? 6.266 4.924 -12.716 1.00 92.62 102 ILE A O 1
ATOM 826 N N . GLU A 1 103 ? 6.004 6.975 -13.619 1.00 92.88 103 GLU A N 1
ATOM 827 C CA . GLU A 1 103 ? 6.907 7.687 -12.702 1.00 92.88 103 GLU A CA 1
ATOM 828 C C . GLU A 1 103 ? 6.517 7.441 -11.241 1.00 92.88 103 GLU A C 1
ATOM 830 O O . GLU A 1 103 ? 7.359 7.085 -10.418 1.00 92.88 103 GLU A O 1
ATOM 835 N N . TRP A 1 104 ? 5.220 7.511 -10.932 1.00 92.88 104 TRP A N 1
ATOM 836 C CA . TRP A 1 104 ? 4.714 7.219 -9.595 1.00 92.88 104 TRP A CA 1
ATOM 837 C C . TRP A 1 104 ? 5.005 5.781 -9.139 1.00 92.88 104 TRP A C 1
ATOM 839 O O . TRP A 1 104 ? 5.376 5.565 -7.985 1.00 92.88 104 TRP A O 1
ATOM 849 N N . ILE A 1 105 ? 4.875 4.782 -10.023 1.00 91.56 105 ILE A N 1
ATOM 850 C CA . ILE A 1 105 ? 5.254 3.395 -9.707 1.00 91.56 105 ILE A CA 1
ATOM 851 C C . ILE A 1 105 ? 6.762 3.305 -9.449 1.00 91.56 105 ILE A C 1
ATOM 853 O O . ILE A 1 105 ? 7.161 2.698 -8.455 1.00 91.56 105 ILE A O 1
ATOM 857 N N . GLU A 1 106 ? 7.593 3.920 -10.296 1.00 93.50 106 GLU A N 1
ATOM 858 C CA . GLU A 1 106 ? 9.052 3.921 -10.125 1.00 93.50 106 GLU A CA 1
ATOM 859 C C . GLU A 1 106 ? 9.463 4.542 -8.781 1.00 93.50 106 GLU A C 1
ATOM 861 O O . GLU A 1 106 ? 10.280 3.963 -8.064 1.00 93.50 106 GLU A O 1
ATOM 866 N N . GLU A 1 107 ? 8.854 5.662 -8.384 1.00 91.88 107 GLU A N 1
ATOM 867 C CA . GLU A 1 107 ? 9.084 6.302 -7.082 1.00 91.88 107 GLU A CA 1
ATOM 868 C C . GLU A 1 107 ? 8.609 5.429 -5.910 1.00 91.88 107 GLU A C 1
ATOM 870 O O . GLU A 1 107 ? 9.299 5.291 -4.894 1.00 91.88 107 GLU A O 1
ATOM 875 N N . MET A 1 108 ? 7.442 4.794 -6.045 1.00 88.94 108 MET A N 1
ATOM 876 C CA . MET A 1 108 ? 6.836 3.987 -4.985 1.00 88.94 108 MET A CA 1
ATOM 877 C C . MET A 1 108 ? 7.565 2.667 -4.731 1.00 88.94 108 MET A C 1
ATOM 879 O O . MET A 1 108 ? 7.646 2.232 -3.570 1.00 88.94 108 MET A O 1
ATOM 883 N N . THR A 1 109 ? 8.050 2.015 -5.791 1.00 89.44 109 THR A N 1
ATOM 884 C CA . THR A 1 109 ? 8.601 0.652 -5.739 1.00 89.44 109 THR A CA 1
ATOM 885 C C . THR A 1 109 ? 10.103 0.585 -6.002 1.00 89.44 109 THR A C 1
ATOM 887 O O . THR A 1 109 ? 10.711 -0.445 -5.712 1.00 89.44 109 THR A O 1
ATOM 890 N N . GLY A 1 110 ? 10.711 1.634 -6.560 1.00 90.38 110 GLY A N 1
ATOM 891 C CA . GLY A 1 110 ? 12.110 1.639 -6.996 1.00 90.38 110 GLY A CA 1
ATOM 892 C C . 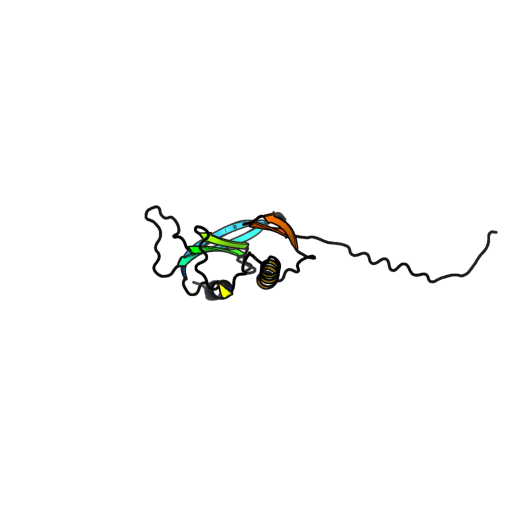GLY A 1 110 ? 12.387 0.761 -8.222 1.00 90.38 110 GLY A C 1
ATOM 893 O O . GLY A 1 110 ? 13.546 0.458 -8.506 1.00 90.38 110 GLY A O 1
ATOM 894 N N . LEU A 1 111 ? 11.343 0.305 -8.923 1.00 91.06 111 LEU A N 1
ATOM 895 C CA . LEU A 1 111 ? 11.490 -0.471 -10.155 1.00 91.06 111 LEU A CA 1
ATOM 896 C C . LEU A 1 111 ? 11.718 0.472 -11.333 1.00 91.06 111 LEU A C 1
ATOM 898 O O . LEU A 1 111 ? 11.240 1.596 -11.317 1.00 91.06 111 LEU A O 1
ATOM 902 N N . THR A 1 112 ? 12.409 0.003 -12.370 1.00 92.94 112 THR A N 1
ATOM 903 C CA . THR A 1 112 ? 12.600 0.766 -13.611 1.00 92.94 112 THR A CA 1
ATOM 904 C C . THR A 1 112 ? 11.691 0.258 -14.728 1.00 92.94 112 THR A C 1
ATOM 906 O O . THR A 1 112 ? 11.755 -0.921 -15.109 1.00 92.94 112 THR A O 1
ATOM 909 N N . PHE A 1 113 ? 10.894 1.155 -15.302 1.00 92.88 113 PHE A N 1
ATOM 910 C CA . PHE A 1 113 ? 10.031 0.883 -16.443 1.00 92.88 113 PHE A CA 1
ATOM 911 C C . PHE A 1 113 ? 10.852 0.506 -17.680 1.00 92.88 113 PHE A C 1
ATOM 913 O O . PHE A 1 113 ? 11.954 1.008 -17.915 1.00 92.88 113 PHE A O 1
ATOM 920 N N . GLY A 1 114 ? 10.352 -0.441 -18.474 1.00 88.69 114 GLY A N 1
ATOM 921 C CA . GLY A 1 114 ? 11.077 -0.944 -19.645 1.00 88.69 114 GLY A CA 1
ATOM 922 C C . GLY A 1 114 ? 12.256 -1.867 -19.310 1.00 88.69 114 GLY A C 1
ATOM 923 O O . GLY A 1 114 ? 12.959 -2.308 -20.219 1.00 88.69 114 GLY A O 1
ATOM 924 N N . ARG A 1 115 ? 12.499 -2.156 -18.023 1.00 88.81 115 ARG A N 1
ATOM 925 C CA . ARG A 1 115 ? 13.504 -3.130 -17.565 1.00 88.81 115 ARG A CA 1
ATOM 926 C C . ARG A 1 115 ? 12.930 -4.166 -16.614 1.00 88.81 115 ARG A C 1
ATOM 928 O O . ARG A 1 115 ? 13.174 -5.349 -16.802 1.00 88.81 115 ARG A O 1
ATOM 935 N N . GLN A 1 116 ? 12.226 -3.712 -15.581 1.00 90.81 116 GLN A N 1
ATOM 936 C CA . GLN A 1 116 ? 11.721 -4.558 -14.496 1.00 90.81 116 GLN A CA 1
ATOM 937 C C . GLN A 1 116 ? 10.194 -4.665 -14.494 1.00 90.81 116 GLN A C 1
ATOM 939 O O . GLN A 1 116 ? 9.649 -5.565 -13.860 1.00 90.81 116 GLN A O 1
ATOM 944 N N . PHE A 1 117 ? 9.503 -3.783 -15.217 1.00 92.12 117 PHE A N 1
ATOM 945 C CA . PHE A 1 117 ? 8.071 -3.888 -15.479 1.00 92.12 117 PHE A CA 1
ATOM 946 C C . PHE A 1 117 ? 7.696 -3.209 -16.803 1.00 92.12 117 PHE A C 1
ATOM 948 O O . PHE A 1 117 ? 8.412 -2.323 -17.286 1.00 92.12 117 PHE A O 1
ATOM 955 N N . LEU A 1 118 ? 6.589 -3.657 -17.394 1.00 92.44 118 LEU A N 1
ATOM 956 C CA . LEU A 1 118 ? 6.030 -3.198 -18.670 1.00 92.44 118 LEU A CA 1
ATOM 957 C C . LEU A 1 118 ? 4.513 -3.008 -18.539 1.00 92.44 118 LEU A C 1
ATOM 959 O O . LEU A 1 118 ? 3.904 -3.525 -17.605 1.00 92.44 118 LEU A O 1
ATOM 963 N N . ILE A 1 119 ? 3.901 -2.273 -19.471 1.00 91.56 119 ILE A N 1
ATOM 964 C CA . ILE A 1 119 ? 2.436 -2.207 -19.588 1.00 91.56 119 ILE A CA 1
ATOM 965 C C . ILE A 1 119 ? 1.946 -3.512 -20.237 1.00 91.56 119 ILE A C 1
ATOM 967 O O . ILE A 1 119 ? 2.360 -3.819 -21.352 1.00 91.56 119 ILE A O 1
ATOM 971 N N . ASP A 1 120 ? 1.052 -4.233 -19.556 1.00 91.69 120 ASP A N 1
ATOM 972 C CA . ASP A 1 120 ? 0.310 -5.391 -20.093 1.00 91.69 120 ASP A CA 1
ATOM 973 C C . ASP A 1 120 ? -0.965 -4.923 -20.808 1.00 91.69 120 ASP A C 1
ATOM 975 O O . ASP A 1 120 ? -1.247 -5.307 -21.944 1.00 91.69 120 ASP A O 1
ATOM 979 N N . ARG A 1 121 ? -1.744 -4.058 -20.143 1.00 89.12 121 ARG A N 1
ATOM 980 C CA . ARG A 1 121 ? -3.033 -3.562 -20.642 1.00 89.12 121 ARG A CA 1
ATOM 981 C C . ARG A 1 121 ? -3.270 -2.107 -20.305 1.00 89.12 121 ARG A C 1
ATOM 983 O O . ARG A 1 121 ? -2.844 -1.618 -19.265 1.00 89.12 121 ARG A O 1
ATOM 990 N N . ASP A 1 122 ? -4.008 -1.462 -21.194 1.00 89.75 122 ASP A N 1
ATOM 991 C CA . ASP A 1 122 ? -4.241 -0.028 -21.216 1.00 89.75 122 ASP A CA 1
ATOM 992 C C . ASP A 1 122 ? -5.669 0.236 -21.704 1.00 89.75 122 ASP A C 1
ATOM 994 O O . ASP A 1 122 ? -5.965 0.209 -22.901 1.00 89.75 122 ASP A O 1
ATOM 998 N N . GLU A 1 123 ? -6.570 0.393 -20.741 1.00 85.88 123 GLU A N 1
ATOM 999 C CA . GLU A 1 123 ? -7.998 0.609 -20.937 1.00 85.88 123 GLU A CA 1
ATOM 1000 C C . GLU A 1 123 ? -8.409 1.962 -20.333 1.00 85.88 123 GLU A C 1
ATOM 1002 O O . GLU A 1 123 ? -7.716 2.526 -19.490 1.00 85.88 123 GLU A O 1
ATOM 1007 N N . GLU A 1 124 ? -9.580 2.484 -20.715 1.00 79.25 124 GLU A N 1
ATOM 1008 C CA . GLU A 1 124 ? -10.040 3.837 -20.344 1.00 79.25 124 GLU A CA 1
ATOM 1009 C C . GLU A 1 124 ? -10.005 4.127 -18.827 1.00 79.25 124 GLU A C 1
ATOM 1011 O O . GLU A 1 124 ? -9.844 5.275 -18.415 1.00 79.25 124 GLU A O 1
ATOM 1016 N N . LYS A 1 125 ? -10.160 3.097 -17.985 1.00 80.69 125 LYS A N 1
ATOM 1017 C CA . LYS A 1 125 ? -10.198 3.220 -16.516 1.00 80.69 125 LYS A CA 1
ATOM 1018 C C . LYS A 1 125 ? -9.211 2.310 -15.791 1.00 80.69 125 LYS A C 1
ATOM 1020 O O . LYS A 1 125 ? -9.233 2.263 -14.563 1.00 80.69 125 LYS A O 1
ATOM 1025 N N . GLU A 1 126 ? -8.385 1.571 -16.522 1.00 85.56 126 GLU A N 1
ATOM 1026 C CA . GLU A 1 126 ? -7.505 0.564 -15.943 1.00 85.56 126 GLU A CA 1
ATOM 1027 C C . GLU A 1 126 ? -6.183 0.502 -16.706 1.00 85.56 126 GLU A C 1
ATOM 1029 O O . GLU A 1 126 ? -6.156 0.309 -17.918 1.00 85.56 126 GLU A O 1
ATOM 1034 N N . LEU A 1 127 ? -5.080 0.622 -15.970 1.00 89.25 127 LEU A N 1
ATOM 1035 C CA . LEU A 1 127 ? -3.735 0.399 -16.480 1.00 89.25 127 LEU A CA 1
ATOM 1036 C C . LEU A 1 127 ? -3.147 -0.790 -15.723 1.00 89.25 127 LEU A C 1
ATOM 1038 O O . LEU A 1 127 ? -3.041 -0.755 -14.495 1.00 89.25 127 LEU A O 1
ATOM 1042 N N . ARG A 1 128 ? -2.799 -1.856 -16.444 1.00 90.06 128 ARG A N 1
ATOM 1043 C CA . ARG A 1 128 ? -2.162 -3.045 -15.873 1.00 90.06 128 ARG A CA 1
ATOM 1044 C C . ARG A 1 128 ? -0.714 -3.109 -16.293 1.00 90.06 128 ARG A C 1
ATOM 1046 O O . ARG A 1 128 ? -0.379 -2.921 -17.461 1.00 90.06 128 ARG A O 1
ATOM 1053 N N . PHE A 1 129 ? 0.114 -3.468 -15.328 1.00 90.62 129 PHE A N 1
ATOM 1054 C CA . PHE A 1 129 ? 1.530 -3.696 -15.523 1.00 90.62 129 PHE A CA 1
ATOM 1055 C C . PHE A 1 129 ? 1.862 -5.147 -15.217 1.00 90.62 129 PHE A C 1
ATOM 1057 O O . PHE A 1 129 ? 1.255 -5.762 -14.338 1.00 90.62 129 PHE A O 1
ATOM 1064 N N . GLU A 1 130 ? 2.856 -5.669 -15.917 1.00 90.62 130 GLU A N 1
ATOM 1065 C CA . GLU A 1 130 ? 3.447 -6.968 -15.632 1.00 90.62 130 GLU A CA 1
ATOM 1066 C C . GLU A 1 130 ? 4.925 -6.818 -15.284 1.00 90.62 130 GLU A C 1
ATOM 1068 O O . GLU A 1 130 ? 5.608 -5.893 -15.734 1.00 90.62 130 GLU A O 1
ATOM 1073 N N . ALA A 1 131 ? 5.425 -7.735 -14.457 1.00 86.00 131 ALA A N 1
ATOM 1074 C CA . ALA A 1 131 ? 6.846 -7.809 -14.163 1.00 86.00 131 ALA A CA 1
ATOM 1075 C C . ALA A 1 131 ? 7.609 -8.254 -15.417 1.00 86.00 131 ALA A C 1
ATOM 1077 O O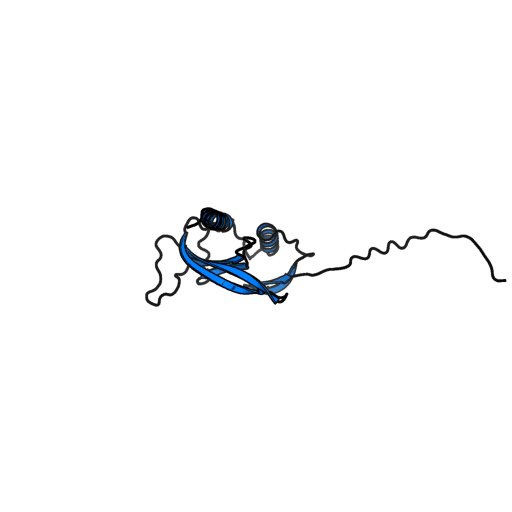 . ALA A 1 131 ? 7.246 -9.236 -16.061 1.00 86.00 131 ALA A O 1
ATOM 1078 N N . ALA A 1 132 ? 8.703 -7.564 -15.724 1.00 82.31 132 ALA A N 1
ATOM 1079 C CA . ALA A 1 132 ? 9.604 -7.929 -16.806 1.00 82.31 132 ALA A CA 1
ATOM 1080 C C . ALA A 1 132 ? 10.860 -8.585 -16.227 1.00 82.31 132 ALA A C 1
ATOM 1082 O O . ALA A 1 132 ? 11.530 -8.026 -15.358 1.00 82.31 132 ALA A O 1
ATOM 1083 N N . VAL A 1 133 ? 11.186 -9.780 -16.720 1.00 69.19 133 VAL A N 1
ATOM 1084 C CA . VAL A 1 133 ? 12.407 -10.509 -16.361 1.00 69.19 133 VAL A CA 1
ATOM 1085 C C . VAL A 1 133 ? 13.261 -10.632 -17.617 1.00 69.19 133 VAL A C 1
ATOM 1087 O O . VAL A 1 133 ? 13.190 -11.624 -18.335 1.00 69.19 133 VAL A O 1
ATOM 1090 N N . ASP A 1 134 ? 14.053 -9.599 -17.904 1.00 57.62 134 ASP A N 1
ATOM 1091 C CA . ASP A 1 134 ? 14.934 -9.577 -19.074 1.00 57.62 134 ASP A CA 1
ATOM 1092 C C . ASP A 1 134 ? 16.362 -9.968 -18.650 1.00 57.62 134 ASP A C 1
ATOM 1094 O O . ASP A 1 134 ? 17.217 -9.134 -18.336 1.00 57.62 134 ASP A O 1
ATOM 1098 N N . ILE A 1 135 ? 16.617 -11.277 -18.561 1.00 50.47 135 ILE A N 1
ATOM 1099 C CA . ILE A 1 135 ? 17.968 -11.817 -18.366 1.00 50.47 135 ILE A CA 1
ATOM 1100 C C . ILE A 1 135 ? 18.567 -12.044 -19.762 1.00 50.47 135 ILE A C 1
ATOM 1102 O O . ILE A 1 135 ? 17.987 -12.763 -20.568 1.00 50.47 135 ILE A O 1
ATOM 1106 N N . PHE A 1 136 ? 19.747 -11.454 -19.997 1.00 44.34 136 PHE A N 1
ATOM 1107 C CA . PHE A 1 136 ? 20.645 -11.536 -21.170 1.00 44.34 136 PHE A CA 1
ATOM 1108 C C . PHE A 1 136 ? 20.580 -10.408 -22.222 1.00 44.34 136 PHE A C 1
ATOM 1110 O O . PHE A 1 136 ? 20.151 -10.590 -23.358 1.00 44.34 136 PHE A O 1
ATOM 1117 N N . ARG A 1 137 ? 21.266 -9.289 -21.932 1.00 36.91 137 ARG A N 1
ATOM 1118 C CA . ARG A 1 137 ? 21.947 -8.507 -22.984 1.00 36.91 137 ARG A CA 1
ATOM 1119 C C . ARG A 1 137 ? 23.307 -9.134 -23.306 1.00 36.91 137 ARG A C 1
ATOM 1121 O O . ARG A 1 137 ? 24.321 -8.733 -22.737 1.00 36.91 137 ARG A O 1
ATOM 1128 N N . TYR A 1 138 ? 23.371 -10.059 -24.264 1.00 42.00 138 TYR A N 1
ATOM 1129 C CA . TYR A 1 138 ? 24.643 -10.321 -24.944 1.00 42.00 138 TYR A CA 1
ATOM 1130 C C . TYR A 1 138 ? 24.928 -9.171 -25.908 1.00 42.00 138 TYR A C 1
ATOM 1132 O O . TYR A 1 138 ? 24.331 -9.066 -26.977 1.00 42.00 138 TYR A O 1
ATOM 1140 N N . ARG A 1 139 ? 25.882 -8.308 -25.555 1.00 34.59 139 ARG A N 1
ATOM 1141 C CA . ARG A 1 139 ? 26.529 -7.445 -26.542 1.00 34.59 139 ARG A CA 1
ATOM 1142 C C . ARG A 1 139 ? 27.660 -8.247 -27.189 1.00 34.59 139 ARG A C 1
ATOM 1144 O O . ARG A 1 139 ? 28.803 -8.161 -26.753 1.00 34.59 139 ARG A O 1
ATOM 1151 N N . LEU A 1 140 ? 27.356 -9.016 -28.236 1.00 37.69 140 LEU A N 1
ATOM 1152 C CA . LEU A 1 140 ? 28.392 -9.441 -29.179 1.00 37.69 140 LEU A CA 1
ATOM 1153 C C . LEU A 1 140 ? 28.866 -8.192 -29.933 1.00 37.69 140 LEU A C 1
ATOM 1155 O O . LEU A 1 140 ? 28.304 -7.816 -30.958 1.00 37.69 140 LEU A O 1
ATOM 1159 N N . VAL A 1 141 ? 29.898 -7.520 -29.416 1.00 40.28 141 VAL A N 1
ATOM 1160 C CA . VAL A 1 141 ? 30.686 -6.587 -30.231 1.00 40.28 141 VAL A CA 1
ATOM 1161 C C . VAL A 1 141 ? 31.585 -7.434 -31.125 1.00 40.28 141 VAL A C 1
ATOM 1163 O O . VAL A 1 141 ? 32.753 -7.668 -30.833 1.00 40.28 141 VAL A O 1
ATOM 1166 N N . GLY A 1 142 ? 31.022 -7.936 -32.220 1.00 41.34 142 GLY A N 1
ATOM 1167 C CA . GLY A 1 142 ? 31.809 -8.476 -33.317 1.00 41.34 142 GLY A CA 1
ATOM 1168 C C . GLY A 1 142 ? 32.498 -7.335 -34.061 1.00 41.34 142 GLY A C 1
ATOM 1169 O O . GLY A 1 142 ? 31.933 -6.777 -34.996 1.00 41.34 142 GLY A O 1
ATOM 1170 N N . ARG A 1 143 ? 33.727 -6.987 -33.665 1.00 34.56 143 ARG A N 1
ATOM 1171 C CA . ARG A 1 143 ? 34.691 -6.302 -34.541 1.00 34.56 143 ARG A CA 1
ATOM 1172 C C . ARG A 1 143 ? 36.084 -6.907 -34.363 1.00 34.56 143 ARG A C 1
ATOM 1174 O O . ARG A 1 143 ? 36.832 -6.533 -33.474 1.00 34.56 143 ARG A O 1
ATOM 1181 N N . SER A 1 144 ? 36.359 -7.863 -35.250 1.00 37.00 144 SER A N 1
ATOM 1182 C CA . SER A 1 144 ? 37.636 -8.151 -35.913 1.00 37.00 144 SER A CA 1
ATOM 1183 C C . SER A 1 144 ? 38.919 -7.689 -35.212 1.00 37.00 144 SER A C 1
ATOM 1185 O O . SER A 1 144 ? 39.317 -6.533 -35.335 1.00 37.00 144 SER A O 1
ATOM 1187 N N . MET A 1 145 ? 39.670 -8.648 -34.677 1.00 32.16 145 MET A N 1
ATOM 1188 C CA . MET A 1 145 ? 41.128 -8.639 -34.765 1.00 32.16 145 MET A CA 1
ATOM 1189 C C . MET A 1 145 ? 41.611 -10.087 -34.755 1.00 32.16 145 MET A C 1
ATOM 1191 O O . MET A 1 145 ? 41.499 -10.758 -33.742 1.00 32.16 145 MET A O 1
ATOM 1195 N N . PHE A 1 146 ? 42.030 -10.588 -35.914 1.00 28.97 146 PHE A N 1
ATOM 1196 C CA . PHE A 1 146 ? 43.351 -11.180 -36.146 1.00 28.97 146 PHE A CA 1
ATOM 1197 C C . PHE A 1 146 ? 43.356 -11.773 -37.554 1.00 28.97 146 PHE A C 1
ATOM 1199 O O . PHE A 1 146 ? 42.880 -12.872 -37.816 1.00 28.97 146 PHE A O 1
ATOM 1206 N N . ASN A 1 147 ? 43.879 -10.971 -38.475 1.00 32.03 147 ASN A N 1
ATOM 1207 C CA . ASN A 1 147 ? 44.340 -11.426 -39.769 1.00 32.03 147 ASN A CA 1
ATOM 1208 C C . ASN A 1 147 ? 45.819 -11.792 -39.577 1.00 32.03 147 ASN A C 1
ATOM 1210 O O . ASN A 1 147 ? 46.605 -10.884 -39.319 1.00 32.03 147 ASN A O 1
ATOM 1214 N N . SER A 1 148 ? 46.186 -13.076 -39.632 1.00 30.50 148 SER A N 1
ATOM 1215 C CA . SER A 1 148 ? 47.419 -13.527 -40.298 1.00 30.50 148 SER A CA 1
ATOM 1216 C C . SER A 1 148 ? 47.539 -15.057 -40.326 1.00 30.50 148 SER A C 1
ATOM 1218 O O . SER A 1 148 ? 47.591 -15.679 -39.270 1.00 30.50 148 SER A O 1
ATOM 1220 N N . MET A 1 149 ? 47.704 -15.580 -41.551 1.00 26.55 149 MET A N 1
ATOM 1221 C CA . MET A 1 149 ? 48.381 -16.833 -41.945 1.00 26.55 149 MET A CA 1
ATOM 1222 C C . MET A 1 149 ? 47.713 -18.164 -41.526 1.00 26.55 149 MET A C 1
ATOM 1224 O O . MET A 1 149 ? 47.307 -18.339 -40.393 1.00 26.55 149 MET A O 1
ATOM 1228 N N . MET A 1 150 ? 47.576 -19.187 -42.377 1.00 24.89 150 MET A N 1
ATOM 1229 C CA . MET A 1 150 ? 48.320 -19.524 -43.593 1.00 24.89 150 MET A CA 1
ATOM 1230 C C . MET A 1 150 ? 47.550 -20.558 -44.443 1.00 24.89 150 MET A C 1
ATOM 1232 O O . MET A 1 150 ? 46.667 -21.258 -43.957 1.00 24.89 150 MET A O 1
ATOM 1236 N N . THR A 1 151 ? 47.919 -20.590 -45.719 1.00 27.89 151 THR A N 1
ATOM 1237 C CA . THR A 1 151 ? 47.466 -21.406 -46.854 1.00 27.89 151 THR A CA 1
ATOM 1238 C C . THR A 1 151 ? 47.422 -22.925 -46.627 1.00 27.89 151 THR A C 1
ATOM 1240 O O . THR A 1 151 ? 48.112 -23.471 -45.777 1.00 27.89 151 THR A O 1
ATOM 1243 N N . VAL A 1 152 ? 46.612 -23.575 -47.470 1.00 28.89 152 VAL A N 1
ATOM 1244 C CA . VAL A 1 152 ? 46.499 -25.019 -47.732 1.00 28.89 152 VAL A CA 1
ATOM 1245 C C . VAL A 1 152 ? 47.862 -25.688 -48.013 1.00 28.89 152 VAL A C 1
ATOM 1247 O O . VAL A 1 152 ? 48.626 -25.172 -48.830 1.00 28.89 152 VAL A O 1
ATOM 1250 N N . CYS A 1 153 ? 48.042 -26.875 -47.409 1.00 36.81 153 CYS A N 1
ATOM 1251 C CA . CYS A 1 153 ? 49.212 -27.777 -47.349 1.00 36.81 153 CYS A CA 1
ATOM 1252 C C . CYS A 1 153 ? 50.356 -27.342 -46.423 1.00 36.81 153 CYS A C 1
ATOM 1254 O O . CYS A 1 153 ? 51.090 -26.391 -46.764 1.00 36.81 153 CYS A O 1
#

Foldseek 3Di:
DDPVVVVLVVVVCVLFQLPQWDFDDKDWDWDQDPVRDIFIKIKTWTAGHPDDADPVRHGDFQIWIWIARPPPSATPDTDGPPNDNPGPCVLAFDVVDVVSNQVSCCVRHVDDEPAQKYFPDDDPPDTDMDTDDDPDDDPPPPDDDDDDDDDDD

Sequence (153 aa):
MNEQLQKMINDIREKLGLHQHEMKRYDFYREKNHLDETTYIFSMEWFPNGSEASDDGSNPAGTAVVDIDFHSGSVRRLIFVRGVNSADNSLYPTSSVKENVIEWIEEMTGLTFGRQFLIDRDEEKELRFEAAVDIFRYRLVGRSMFNSMMTVC

Radius of gyration: 23.34 Å; chains: 1; bounding box: 74×43×68 Å

pLDDT: mean 83.37, std 19.24, range [24.89, 97.25]